Protein AF-A0A1H0K8A8-F1 (afdb_monomer)

Structure (mmCIF, N/CA/C/O backbone):
data_AF-A0A1H0K8A8-F1
#
_entry.id   AF-A0A1H0K8A8-F1
#
loop_
_atom_site.group_PDB
_atom_site.id
_atom_site.type_symbol
_atom_site.label_atom_id
_atom_site.label_alt_id
_atom_site.label_comp_id
_atom_site.label_asym_id
_atom_site.label_entity_id
_atom_site.label_seq_id
_atom_site.pdbx_PDB_ins_code
_atom_site.Cartn_x
_atom_site.Cartn_y
_atom_site.Cartn_z
_atom_site.occupancy
_atom_site.B_iso_or_equiv
_atom_site.auth_seq_id
_atom_site.auth_comp_id
_atom_site.auth_asym_id
_atom_site.auth_atom_id
_atom_site.pdbx_PDB_model_num
ATOM 1 N N . MET A 1 1 ? 16.962 25.405 0.469 1.00 41.06 1 MET A N 1
ATOM 2 C CA . MET A 1 1 ? 15.957 24.376 0.130 1.00 41.06 1 MET A CA 1
ATOM 3 C C . MET A 1 1 ? 16.095 23.281 1.175 1.00 41.06 1 MET A C 1
ATOM 5 O O . MET A 1 1 ? 17.089 22.571 1.152 1.00 41.06 1 MET A O 1
ATOM 9 N N . ILE A 1 2 ? 15.224 23.254 2.184 1.00 36.34 2 ILE A N 1
ATOM 10 C CA . ILE A 1 2 ? 15.309 22.265 3.270 1.00 36.34 2 ILE A CA 1
ATOM 11 C C . ILE A 1 2 ? 14.610 21.002 2.753 1.00 36.34 2 ILE A C 1
ATOM 13 O O . ILE A 1 2 ? 13.449 21.118 2.357 1.00 36.34 2 ILE A O 1
ATOM 17 N N . PRO A 1 3 ? 15.264 19.828 2.688 1.00 44.31 3 PRO A N 1
ATOM 18 C CA . PRO A 1 3 ? 14.548 18.597 2.398 1.00 44.31 3 PRO A CA 1
ATOM 19 C C . PRO A 1 3 ? 13.575 18.372 3.555 1.00 44.31 3 PRO A C 1
ATOM 21 O O . PRO A 1 3 ? 13.994 18.138 4.686 1.00 44.31 3 PRO A O 1
ATOM 24 N N . LEU A 1 4 ? 12.278 18.526 3.290 1.00 49.00 4 LEU A N 1
ATOM 25 C CA . LEU A 1 4 ? 11.245 18.135 4.238 1.00 49.00 4 LEU A CA 1
ATOM 26 C C . LEU A 1 4 ? 11.459 16.650 4.516 1.00 49.00 4 LEU A C 1
ATOM 28 O O . LEU A 1 4 ? 11.347 15.829 3.602 1.00 49.00 4 LEU A O 1
ATOM 32 N N . SER A 1 5 ? 11.831 16.322 5.753 1.00 53.00 5 SER A N 1
ATOM 33 C CA . SER A 1 5 ? 11.899 14.936 6.194 1.00 53.00 5 SER A CA 1
ATOM 34 C C . SER A 1 5 ? 10.569 14.269 5.841 1.00 53.00 5 SER A C 1
ATOM 36 O O . SER A 1 5 ? 9.517 14.826 6.173 1.00 53.00 5 SER A O 1
ATOM 38 N N . PRO A 1 6 ? 10.582 13.123 5.1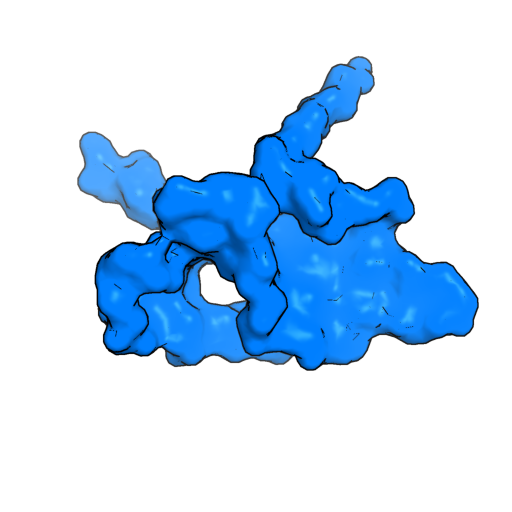39 1.00 57.38 6 PRO A N 1
ATOM 39 C CA . PRO A 1 6 ? 9.349 12.425 4.827 1.00 57.38 6 PRO A CA 1
ATOM 40 C C . PRO A 1 6 ? 8.618 12.102 6.137 1.00 57.38 6 PRO A C 1
ATOM 42 O O . PRO A 1 6 ? 9.276 11.859 7.156 1.00 57.38 6 PRO A O 1
ATOM 45 N N . PRO A 1 7 ? 7.273 12.106 6.144 1.00 59.31 7 PRO A N 1
ATOM 46 C CA . PRO A 1 7 ? 6.521 11.754 7.339 1.00 59.31 7 PRO A CA 1
ATOM 47 C C . PRO A 1 7 ? 6.968 10.372 7.833 1.00 59.31 7 PRO A C 1
ATOM 49 O O . PRO A 1 7 ? 7.317 9.501 7.032 1.00 59.31 7 PRO A O 1
ATOM 52 N N . LEU A 1 8 ? 6.971 10.184 9.155 1.00 60.56 8 LEU A N 1
ATOM 53 C CA . LEU A 1 8 ? 7.499 8.989 9.826 1.00 60.56 8 LEU A CA 1
ATOM 54 C C . LEU A 1 8 ? 7.080 7.643 9.196 1.00 60.56 8 LEU A C 1
ATOM 56 O O . LEU A 1 8 ? 7.939 6.765 9.134 1.00 60.56 8 LEU A O 1
ATOM 60 N N . PRO A 1 9 ? 5.859 7.458 8.652 1.00 66.06 9 PRO A N 1
ATOM 61 C CA . PRO A 1 9 ? 5.518 6.199 8.002 1.00 66.06 9 PRO A CA 1
ATOM 62 C C . PRO A 1 9 ? 6.212 6.004 6.650 1.00 66.06 9 PRO A C 1
ATOM 64 O O . PRO A 1 9 ? 6.615 4.894 6.320 1.00 66.06 9 PRO A O 1
ATOM 67 N N . ALA A 1 10 ? 6.413 7.075 5.877 1.00 63.19 10 ALA A N 1
ATOM 68 C CA . ALA A 1 10 ? 7.150 7.005 4.621 1.00 63.19 10 ALA A CA 1
ATOM 69 C C . ALA A 1 10 ? 8.626 6.683 4.879 1.00 63.19 10 ALA A C 1
ATOM 71 O O . ALA A 1 10 ? 9.173 5.814 4.211 1.00 63.19 10 ALA A O 1
ATOM 72 N N . ALA A 1 11 ? 9.251 7.298 5.887 1.00 69.56 11 ALA A N 1
ATOM 73 C CA . ALA A 1 11 ? 10.656 7.051 6.226 1.00 69.56 11 ALA A CA 1
ATOM 74 C C . ALA A 1 11 ? 10.969 5.572 6.540 1.00 69.56 11 ALA A C 1
ATOM 76 O O . ALA A 1 11 ? 12.082 5.120 6.288 1.00 69.56 11 ALA A O 1
ATOM 77 N N . LEU A 1 12 ? 9.993 4.809 7.050 1.00 70.88 12 LEU A N 1
ATOM 78 C CA . LEU A 1 12 ? 10.126 3.363 7.277 1.00 70.88 12 LEU A CA 1
ATOM 79 C C . LEU A 1 12 ? 10.087 2.540 5.979 1.00 70.88 12 LEU A C 1
ATOM 81 O O . LEU A 1 12 ? 10.573 1.411 5.948 1.00 70.88 12 LEU A O 1
ATOM 85 N N . LEU A 1 13 ? 9.491 3.087 4.920 1.00 78.12 13 LEU A N 1
ATOM 86 C CA . LEU A 1 13 ? 9.186 2.377 3.681 1.00 78.12 13 LEU A CA 1
ATOM 87 C C . LEU A 1 13 ? 10.132 2.721 2.523 1.00 78.12 13 LEU A C 1
ATOM 89 O O . LEU A 1 13 ? 10.325 1.889 1.637 1.00 78.12 13 LEU A O 1
ATOM 93 N N . VAL A 1 14 ? 10.698 3.932 2.496 1.00 83.12 14 VAL A N 1
ATOM 94 C CA . VAL A 1 14 ? 11.564 4.408 1.403 1.00 83.12 14 VAL A CA 1
ATOM 95 C C . VAL A 1 14 ? 13.048 4.334 1.745 1.00 83.12 14 VAL A C 1
ATOM 97 O O . VAL A 1 14 ? 13.505 4.840 2.766 1.00 83.12 14 VAL A O 1
ATOM 100 N N . ARG A 1 15 ? 13.824 3.763 0.823 1.00 81.75 15 ARG A N 1
ATOM 101 C CA . ARG A 1 15 ? 15.289 3.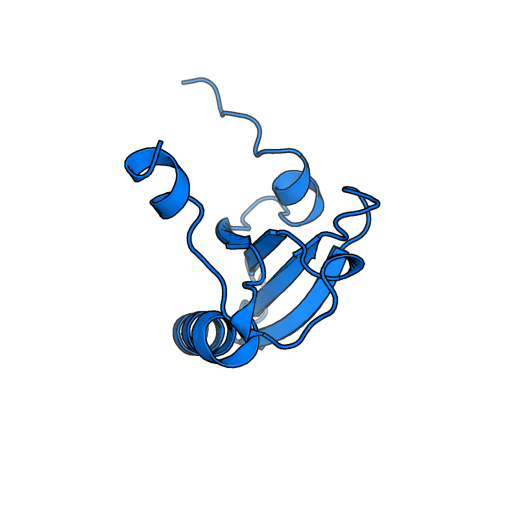846 0.782 1.00 81.75 15 ARG A CA 1
ATOM 102 C C . ARG A 1 15 ? 15.731 5.027 -0.095 1.00 81.75 15 ARG A C 1
ATOM 104 O O . ARG A 1 15 ? 14.926 5.549 -0.869 1.00 81.75 15 ARG A O 1
ATOM 111 N N . PRO A 1 16 ? 17.006 5.453 -0.037 1.00 80.69 16 PRO A N 1
ATOM 112 C CA . PRO A 1 16 ? 17.527 6.445 -0.973 1.00 80.69 16 PRO A CA 1
ATOM 113 C C . PRO A 1 16 ? 17.268 6.042 -2.433 1.00 80.69 16 PRO A C 1
ATOM 115 O O . PRO A 1 16 ? 17.640 4.949 -2.852 1.00 80.69 16 PRO A O 1
ATOM 118 N N . GLY A 1 17 ? 16.632 6.932 -3.198 1.00 79.56 17 GLY A N 1
ATOM 119 C CA . GLY A 1 17 ? 16.242 6.696 -4.594 1.00 79.56 17 GLY A CA 1
ATOM 120 C C . GLY A 1 17 ? 14.817 6.165 -4.776 1.00 79.56 17 GLY A C 1
ATOM 121 O O . GLY A 1 17 ? 14.259 6.310 -5.865 1.00 79.56 17 GLY A O 1
ATOM 122 N N . ASP A 1 18 ? 14.201 5.630 -3.722 1.00 86.50 18 ASP A N 1
ATOM 123 C CA . ASP A 1 18 ? 12.798 5.240 -3.756 1.00 86.50 18 ASP A CA 1
ATOM 124 C C . ASP A 1 18 ? 11.893 6.476 -3.776 1.00 86.50 18 ASP A C 1
ATOM 126 O O . ASP A 1 18 ? 12.262 7.587 -3.380 1.00 86.50 18 ASP A O 1
ATOM 130 N N . ARG A 1 19 ? 10.662 6.275 -4.233 1.00 84.75 19 ARG A N 1
ATOM 131 C CA . ARG A 1 19 ? 9.620 7.298 -4.225 1.00 84.75 19 ARG A CA 1
ATOM 132 C C . ARG A 1 19 ? 8.372 6.726 -3.570 1.00 84.75 19 ARG A C 1
ATOM 134 O O . ARG A 1 19 ? 7.960 5.624 -3.910 1.00 84.75 19 ARG A O 1
ATOM 141 N N . ALA A 1 20 ? 7.751 7.484 -2.676 1.00 86.88 20 ALA A N 1
ATOM 142 C CA . ALA A 1 20 ? 6.516 7.090 -2.008 1.00 86.88 20 ALA A CA 1
ATOM 143 C C . ALA A 1 20 ? 5.391 8.083 -2.281 1.00 86.88 20 ALA A C 1
ATOM 145 O O . ALA A 1 20 ? 5.626 9.274 -2.479 1.00 86.88 20 ALA A O 1
ATOM 146 N N . MET A 1 21 ? 4.166 7.575 -2.260 1.00 87.69 21 MET A N 1
ATOM 147 C CA . MET A 1 21 ? 2.945 8.348 -2.405 1.00 87.69 21 MET A CA 1
ATOM 148 C C . MET A 1 21 ? 1.905 7.814 -1.424 1.00 87.69 21 MET A C 1
ATOM 150 O O . MET A 1 21 ? 1.573 6.625 -1.448 1.00 87.69 21 MET A O 1
ATOM 154 N N . ARG A 1 22 ? 1.378 8.694 -0.573 1.00 90.31 22 ARG A N 1
ATOM 155 C CA . ARG A 1 22 ? 0.239 8.375 0.286 1.00 90.31 22 ARG A CA 1
ATOM 156 C C . ARG A 1 22 ? -0.987 8.160 -0.596 1.00 90.31 22 ARG A C 1
ATOM 158 O O . ARG A 1 22 ? -1.303 9.010 -1.422 1.00 90.31 22 ARG A O 1
ATOM 165 N N . MET A 1 23 ? -1.651 7.020 -0.438 1.00 90.69 23 MET A N 1
ATOM 166 C CA . MET A 1 23 ? -2.887 6.709 -1.160 1.00 90.69 23 MET A CA 1
ATOM 167 C C . MET A 1 23 ? -4.124 7.168 -0.381 1.00 90.69 23 MET A C 1
ATOM 169 O O . MET A 1 23 ? -5.124 7.491 -1.008 1.00 90.69 23 MET A O 1
ATOM 173 N N . GLY A 1 24 ? -4.056 7.193 0.955 1.00 92.06 24 GLY A N 1
ATOM 174 C CA . GLY A 1 24 ? -5.181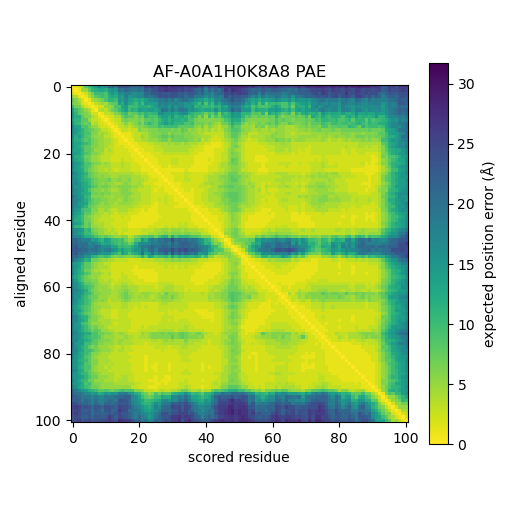 7.537 1.828 1.00 92.06 24 GLY A CA 1
ATOM 175 C C . GLY A 1 24 ? -5.417 6.480 2.903 1.00 92.06 24 GLY A C 1
ATOM 176 O O . GLY A 1 24 ? -4.487 5.765 3.273 1.00 92.06 24 GLY A O 1
ATOM 177 N N . MET A 1 25 ? -6.645 6.365 3.401 1.00 93.31 25 MET A N 1
ATOM 178 C CA . MET A 1 25 ? -7.025 5.384 4.428 1.00 93.31 25 MET A CA 1
ATOM 179 C C . MET A 1 25 ? -7.802 4.224 3.811 1.00 93.31 25 MET A C 1
ATOM 181 O O . MET A 1 25 ? -8.558 4.426 2.868 1.00 93.31 25 MET A O 1
ATOM 185 N N . VAL A 1 26 ? -7.657 3.005 4.341 1.00 95.06 26 VAL A N 1
ATOM 186 C CA . VAL A 1 26 ? -8.568 1.902 3.982 1.00 95.06 26 VAL A CA 1
ATOM 187 C C . VAL A 1 26 ? -10.006 2.305 4.327 1.00 95.06 26 VAL A C 1
ATOM 189 O O . VAL A 1 26 ? -10.335 2.465 5.504 1.00 95.06 26 VAL A O 1
ATOM 192 N N . GLY A 1 27 ? -10.862 2.420 3.314 1.00 92.12 27 GLY A N 1
ATOM 193 C CA . GLY A 1 27 ? -12.211 2.950 3.474 1.00 92.12 27 GLY A CA 1
ATOM 194 C C . GLY A 1 27 ? -13.201 1.972 4.088 1.00 92.12 27 GLY A C 1
ATOM 195 O O . GLY A 1 27 ? -12.965 0.758 4.199 1.00 92.12 27 GLY A O 1
ATOM 196 N N . ALA A 1 28 ? -14.365 2.495 4.471 1.00 89.38 28 ALA A N 1
ATOM 197 C CA . ALA A 1 28 ? -15.378 1.705 5.165 1.00 89.38 28 ALA A CA 1
ATOM 198 C C . ALA A 1 28 ? -15.981 0.598 4.297 1.00 89.38 28 ALA A C 1
ATOM 200 O O . ALA A 1 28 ? -16.264 -0.501 4.786 1.00 89.38 28 ALA A O 1
ATOM 201 N N . ALA A 1 29 ? -16.086 0.863 2.997 1.00 91.19 29 ALA A N 1
ATOM 202 C CA . ALA A 1 29 ? -16.591 -0.075 2.004 1.00 91.19 29 ALA A CA 1
ATOM 203 C C . ALA A 1 29 ? -15.652 -1.271 1.745 1.00 91.19 29 ALA A C 1
ATOM 205 O O . ALA A 1 29 ? -16.024 -2.191 1.021 1.00 91.19 29 ALA A O 1
ATOM 206 N N . SER A 1 30 ? -14.438 -1.285 2.312 1.00 92.50 30 SER A N 1
ATOM 207 C CA . SER A 1 30 ? -13.499 -2.412 2.181 1.00 92.50 30 SER A CA 1
ATOM 208 C C . SER A 1 30 ? -13.975 -3.690 2.881 1.00 92.50 30 SER A C 1
ATOM 210 O O . SER A 1 30 ? -13.394 -4.754 2.680 1.00 92.50 30 SER A O 1
ATOM 212 N N . GLY A 1 31 ? -14.979 -3.591 3.762 1.00 92.75 31 GLY A N 1
ATOM 213 C CA . GLY A 1 31 ? -15.437 -4.698 4.606 1.00 92.75 31 GLY A CA 1
ATOM 214 C C . GLY A 1 31 ? -14.472 -5.058 5.742 1.00 92.75 31 GLY A C 1
ATOM 215 O O . GLY A 1 31 ? -14.784 -5.927 6.554 1.00 92.75 31 GLY A O 1
ATOM 216 N N . ARG A 1 32 ? -13.315 -4.387 5.851 1.00 91.44 32 ARG A N 1
ATOM 217 C CA . ARG A 1 32 ? -12.364 -4.626 6.943 1.00 91.44 32 ARG A CA 1
ATOM 218 C C . ARG A 1 32 ? -12.886 -4.045 8.260 1.00 91.44 32 ARG A C 1
ATOM 220 O O . ARG A 1 32 ? -13.473 -2.955 8.244 1.00 91.44 32 ARG A O 1
ATOM 227 N N . PRO A 1 33 ? -12.649 -4.707 9.406 1.00 91.69 33 PRO A N 1
ATOM 228 C CA . PRO A 1 33 ? -12.908 -4.122 10.718 1.00 91.69 33 PRO A CA 1
ATOM 229 C C . PRO A 1 33 ? -12.155 -2.798 10.888 1.00 91.69 33 PRO A C 1
ATOM 231 O O . PRO A 1 33 ? -11.021 -2.682 10.437 1.00 91.69 33 PRO A O 1
ATOM 234 N N . MET A 1 34 ? -12.745 -1.816 11.581 1.00 87.12 34 MET A N 1
ATOM 235 C CA . MET A 1 34 ? -12.132 -0.488 11.792 1.00 87.12 34 MET A CA 1
ATOM 236 C C . MET A 1 34 ? -10.701 -0.571 12.343 1.00 87.12 34 MET A C 1
ATOM 238 O O . MET A 1 34 ? -9.819 0.157 11.908 1.00 87.12 34 MET A O 1
ATOM 242 N N . ARG A 1 35 ? -10.453 -1.526 13.242 1.00 88.56 35 ARG A N 1
ATOM 243 C CA . ARG A 1 35 ? -9.141 -1.779 13.853 1.00 88.56 35 ARG A CA 1
ATOM 244 C C . ARG A 1 35 ? -8.047 -2.229 12.873 1.00 88.56 35 ARG A C 1
ATOM 246 O O . ARG A 1 35 ? -6.890 -2.245 13.264 1.00 88.56 35 ARG A O 1
ATOM 253 N N . ASP A 1 36 ? -8.423 -2.597 11.649 1.00 89.00 36 ASP A N 1
ATOM 254 C CA . ASP A 1 36 ? -7.527 -3.038 10.578 1.00 89.00 36 ASP A CA 1
ATOM 255 C C . ASP A 1 36 ? -7.461 -1.995 9.436 1.00 89.00 36 ASP A C 1
ATOM 257 O O . ASP A 1 36 ? -6.781 -2.205 8.425 1.00 89.00 36 ASP A O 1
ATOM 261 N N . ARG A 1 37 ? -8.159 -0.854 9.576 1.00 92.12 37 ARG A N 1
ATOM 262 C CA . ARG A 1 37 ? -8.211 0.229 8.581 1.00 92.12 37 ARG A CA 1
ATOM 263 C C . ARG A 1 37 ? -7.070 1.216 8.789 1.00 92.12 37 ARG A C 1
ATOM 265 O O . ARG A 1 37 ? -7.207 2.242 9.444 1.00 92.12 37 ARG A O 1
ATOM 272 N N . GLY A 1 38 ? -5.920 0.842 8.251 1.00 92.56 38 GLY A N 1
ATOM 273 C CA . GLY A 1 38 ? -4.700 1.635 8.298 1.00 92.56 38 GLY A CA 1
ATOM 274 C C . GLY A 1 38 ? -4.536 2.601 7.130 1.00 92.56 38 GLY A C 1
ATOM 275 O O . GLY A 1 38 ? -5.252 2.523 6.128 1.00 92.56 38 GLY A O 1
ATOM 276 N N . GLU A 1 39 ? -3.537 3.468 7.245 1.00 93.19 39 GLU A N 1
ATOM 277 C CA . GLU A 1 39 ? -3.092 4.331 6.154 1.00 93.19 39 GLU A CA 1
ATOM 278 C C . GLU A 1 39 ? -2.340 3.517 5.097 1.00 93.19 39 GLU A C 1
ATOM 280 O O . GLU A 1 39 ? -1.517 2.659 5.421 1.00 93.19 39 GLU A O 1
ATOM 285 N N . VAL A 1 40 ? -2.620 3.789 3.825 1.00 93.44 40 VAL A N 1
ATOM 286 C CA . VAL A 1 40 ? -2.083 3.069 2.675 1.00 93.44 40 VAL A CA 1
ATOM 287 C C . VAL A 1 40 ? -1.072 3.929 1.927 1.00 93.44 40 VAL A C 1
ATOM 289 O O . VAL A 1 40 ? -1.341 5.079 1.575 1.00 93.44 40 VAL A O 1
ATOM 292 N N . TRP A 1 41 ? 0.075 3.335 1.615 1.00 93.00 41 TRP A N 1
ATOM 293 C CA . TRP A 1 41 ? 1.170 3.950 0.874 1.00 93.00 41 TRP A CA 1
ATOM 294 C C . TRP A 1 41 ? 1.545 3.106 -0.333 1.00 93.00 41 TRP A C 1
ATOM 296 O O . TRP A 1 41 ? 1.697 1.891 -0.237 1.00 93.00 41 TRP A O 1
ATOM 306 N N . LEU A 1 42 ? 1.746 3.765 -1.468 1.00 91.62 42 LEU A N 1
ATOM 307 C CA . LEU A 1 42 ? 2.360 3.175 -2.647 1.00 91.62 42 LEU A CA 1
ATOM 308 C C . LEU A 1 42 ? 3.827 3.592 -2.699 1.00 91.62 42 LEU A C 1
ATOM 310 O O . LEU A 1 42 ? 4.134 4.782 -2.657 1.00 91.62 42 LEU A O 1
ATOM 314 N N . VAL A 1 43 ? 4.726 2.624 -2.834 1.00 90.69 43 VAL A N 1
ATOM 315 C CA . VAL A 1 43 ? 6.170 2.856 -2.863 1.00 90.69 43 VAL A CA 1
ATOM 316 C C . VAL A 1 43 ? 6.762 2.246 -4.120 1.00 90.69 43 VAL A C 1
ATOM 318 O O . VAL A 1 43 ? 6.558 1.073 -4.419 1.00 90.69 43 VAL A O 1
ATOM 321 N N . TRP A 1 44 ? 7.485 3.067 -4.871 1.00 87.88 44 TRP A N 1
ATOM 322 C CA . TRP A 1 44 ? 8.261 2.679 -6.036 1.00 87.88 44 TRP A CA 1
ATOM 323 C C . TRP A 1 44 ? 9.713 2.554 -5.611 1.00 87.88 44 TRP A C 1
ATOM 325 O O . TRP A 1 44 ? 10.371 3.560 -5.331 1.00 87.88 44 TRP A O 1
ATOM 335 N N . HIS A 1 45 ? 10.199 1.321 -5.564 1.00 86.38 45 HIS A N 1
ATOM 336 C CA . HIS A 1 45 ? 11.583 1.070 -5.220 1.00 86.38 45 HIS A CA 1
ATOM 337 C C . HIS A 1 45 ? 12.463 1.263 -6.445 1.00 86.38 45 HIS A C 1
ATOM 339 O O . HIS A 1 45 ? 12.171 0.725 -7.522 1.00 86.38 45 HIS A O 1
ATOM 345 N N . ALA A 1 46 ? 13.550 2.013 -6.278 1.00 76.31 46 ALA A N 1
ATOM 346 C CA . ALA A 1 46 ? 14.579 2.114 -7.294 1.00 76.31 46 ALA A CA 1
ATOM 347 C C . ALA A 1 46 ? 15.218 0.730 -7.459 1.00 76.31 46 ALA A C 1
ATOM 349 O O . ALA A 1 46 ? 16.031 0.282 -6.650 1.00 76.31 46 ALA A O 1
ATOM 350 N N . GLY A 1 47 ? 14.805 0.010 -8.502 1.00 66.25 47 GLY A N 1
ATOM 351 C CA . GLY A 1 47 ? 15.483 -1.210 -8.908 1.00 66.25 47 GLY A CA 1
ATOM 352 C C . GLY A 1 47 ? 16.893 -0.836 -9.345 1.00 66.25 47 GLY A C 1
ATOM 353 O O . GLY A 1 47 ? 17.045 0.001 -10.226 1.00 66.25 47 GLY A O 1
ATOM 354 N N . GLY A 1 48 ? 17.916 -1.394 -8.696 1.00 64.12 48 GLY A N 1
ATOM 355 C CA . GLY A 1 48 ? 19.309 -1.224 -9.116 1.00 64.12 48 GLY A CA 1
ATOM 356 C C . GLY A 1 48 ? 19.557 -1.871 -10.488 1.00 64.12 48 GLY A C 1
ATOM 357 O O . GLY A 1 48 ? 19.102 -1.390 -11.515 1.00 64.12 48 GLY A O 1
ATOM 358 N N . ARG A 1 49 ? 20.268 -3.007 -10.535 1.00 53.19 49 ARG A N 1
ATOM 359 C CA . ARG A 1 49 ? 20.432 -3.805 -11.776 1.00 53.19 49 ARG A CA 1
ATOM 360 C C . ARG A 1 49 ? 19.208 -4.664 -12.145 1.00 53.19 49 ARG A C 1
ATOM 362 O O . ARG A 1 49 ? 19.232 -5.339 -13.167 1.00 53.19 49 ARG A O 1
ATOM 369 N N . ALA A 1 50 ? 18.167 -4.669 -11.316 1.00 56.78 50 ALA A N 1
ATOM 370 C CA . ALA A 1 50 ? 16.932 -5.423 -11.525 1.00 56.78 50 ALA A CA 1
ATOM 371 C C . ALA A 1 50 ? 15.773 -4.475 -11.859 1.00 56.78 50 ALA A C 1
ATOM 373 O O . ALA A 1 50 ? 15.804 -3.306 -11.475 1.00 56.78 50 ALA A O 1
ATOM 374 N N . ALA A 1 51 ? 14.740 -4.987 -12.535 1.00 65.38 51 ALA A N 1
ATOM 375 C CA . ALA A 1 51 ? 13.502 -4.246 -12.764 1.00 65.38 51 ALA A CA 1
ATOM 376 C C . ALA A 1 51 ? 12.942 -3.727 -11.425 1.00 65.38 51 ALA A C 1
ATOM 378 O O . ALA A 1 51 ? 12.861 -4.476 -10.449 1.00 65.38 51 ALA A O 1
ATOM 379 N N . GLY A 1 52 ? 12.604 -2.435 -11.368 1.00 81.88 52 GLY A N 1
ATOM 380 C CA . GLY A 1 52 ? 12.028 -1.818 -10.172 1.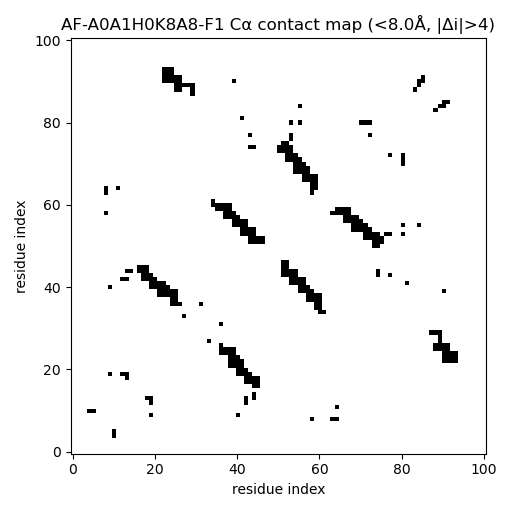00 81.88 52 GLY A CA 1
ATOM 381 C C . GLY A 1 52 ? 10.699 -2.464 -9.784 1.00 81.88 52 GLY A C 1
ATOM 382 O O . GLY A 1 52 ? 10.003 -3.021 -10.632 1.00 81.88 52 GLY A O 1
ATOM 383 N N . TRP A 1 53 ? 10.338 -2.362 -8.507 1.00 88.94 53 TRP A N 1
ATOM 384 C CA . TRP A 1 53 ? 9.089 -2.899 -7.960 1.00 88.94 53 TRP A CA 1
ATOM 385 C C . TRP A 1 53 ? 8.221 -1.779 -7.397 1.00 88.94 53 TRP A C 1
ATOM 387 O O . TRP A 1 53 ? 8.729 -0.791 -6.865 1.00 88.94 53 TRP A O 1
ATOM 397 N N . ALA A 1 54 ? 6.906 -1.947 -7.508 1.00 91.12 54 ALA A N 1
ATOM 398 C CA . ALA A 1 54 ? 5.920 -1.125 -6.829 1.00 91.12 54 ALA A CA 1
ATOM 399 C C . ALA A 1 54 ? 5.243 -1.954 -5.732 1.00 91.12 54 ALA A C 1
ATOM 401 O O . ALA A 1 54 ? 4.680 -3.019 -6.001 1.00 91.12 54 ALA A O 1
ATOM 402 N N . HIS A 1 55 ? 5.284 -1.456 -4.503 1.00 93.06 55 HIS A N 1
ATOM 403 C CA . HIS A 1 55 ? 4.680 -2.088 -3.338 1.00 93.06 55 HIS A CA 1
ATOM 404 C C . HIS A 1 55 ? 3.582 -1.215 -2.761 1.00 93.06 55 HIS A C 1
ATOM 406 O O . HIS A 1 55 ? 3.689 0.010 -2.741 1.00 93.06 55 HIS A O 1
ATOM 412 N N . LEU A 1 56 ? 2.529 -1.862 -2.279 1.00 93.69 56 LEU A N 1
ATOM 413 C CA . LEU A 1 56 ? 1.459 -1.214 -1.551 1.00 93.69 56 LEU A CA 1
ATOM 414 C C . LEU A 1 56 ? 1.490 -1.684 -0.104 1.00 93.69 56 LEU A C 1
ATOM 416 O O . LEU A 1 56 ? 1.296 -2.866 0.182 1.00 93.69 56 LEU A O 1
ATOM 420 N N . TYR A 1 57 ? 1.753 -0.741 0.786 1.00 94.00 57 TYR A N 1
ATOM 421 C CA . TYR A 1 57 ? 1.854 -0.963 2.214 1.00 94.00 57 TYR A CA 1
ATOM 422 C C . TYR A 1 57 ? 0.641 -0.383 2.924 1.00 94.00 57 TYR A C 1
ATOM 424 O O . TYR A 1 57 ? 0.135 0.666 2.533 1.00 94.00 57 TYR A O 1
ATOM 432 N N . ARG A 1 58 ? 0.211 -1.044 3.994 1.00 93.38 58 ARG A N 1
ATOM 433 C CA . ARG A 1 58 ? -0.739 -0.516 4.970 1.00 93.38 58 ARG A CA 1
ATOM 434 C C . ARG A 1 58 ? -0.058 -0.438 6.326 1.00 93.38 58 ARG A C 1
ATOM 436 O O . ARG A 1 58 ? 0.466 -1.441 6.801 1.00 93.38 58 ARG A O 1
ATOM 443 N N . ILE A 1 59 ? -0.087 0.725 6.954 1.00 90.88 59 ILE A N 1
ATOM 444 C CA . ILE A 1 59 ? 0.430 0.917 8.312 1.00 90.88 59 ILE A CA 1
ATOM 445 C C . ILE A 1 59 ? -0.594 0.373 9.303 1.00 90.88 59 ILE A C 1
ATOM 447 O O . ILE A 1 59 ? -1.792 0.592 9.126 1.00 90.88 59 ILE A O 1
ATOM 451 N N . ASP A 1 60 ? -0.151 -0.356 10.322 1.00 89.75 60 ASP A N 1
ATOM 452 C CA . ASP A 1 60 ? -1.049 -0.794 11.387 1.00 89.75 60 ASP A CA 1
ATOM 453 C C . ASP A 1 60 ? -1.588 0.446 12.131 1.00 89.75 60 ASP A C 1
ATOM 455 O O . ASP A 1 60 ? -0.803 1.242 12.651 1.00 89.75 60 ASP A O 1
ATOM 459 N N . PRO A 1 61 ? -2.917 0.657 12.196 1.00 88.38 61 PRO A N 1
ATOM 460 C CA . PRO A 1 61 ? -3.483 1.828 12.866 1.00 88.38 61 PRO A CA 1
ATOM 461 C C . PRO A 1 61 ? -3.242 1.837 14.387 1.00 88.38 61 PRO A C 1
ATOM 463 O O . PRO A 1 61 ? -3.449 2.863 15.029 1.00 88.38 61 PRO A O 1
ATOM 466 N N . ARG A 1 62 ? -2.829 0.711 14.982 1.00 88.56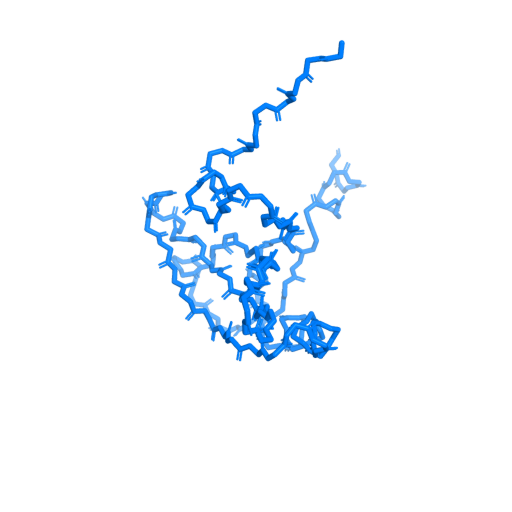 62 ARG A N 1
ATOM 467 C CA . ARG A 1 62 ? -2.507 0.582 16.413 1.00 88.56 62 ARG A CA 1
ATOM 468 C C . ARG A 1 62 ? -1.029 0.814 16.704 1.00 88.56 62 ARG A C 1
ATOM 470 O O . ARG A 1 62 ? -0.684 1.156 17.832 1.00 88.56 62 ARG A O 1
ATOM 477 N N . ASP A 1 63 ? -0.174 0.595 15.710 1.00 86.50 63 ASP A N 1
ATOM 478 C CA . ASP A 1 63 ? 1.273 0.736 15.811 1.00 86.50 63 ASP A CA 1
ATOM 479 C C . ASP A 1 63 ? 1.849 1.287 14.502 1.00 86.50 63 ASP A C 1
ATOM 481 O O . ASP A 1 63 ? 2.090 0.554 13.544 1.00 86.50 63 ASP A O 1
ATOM 485 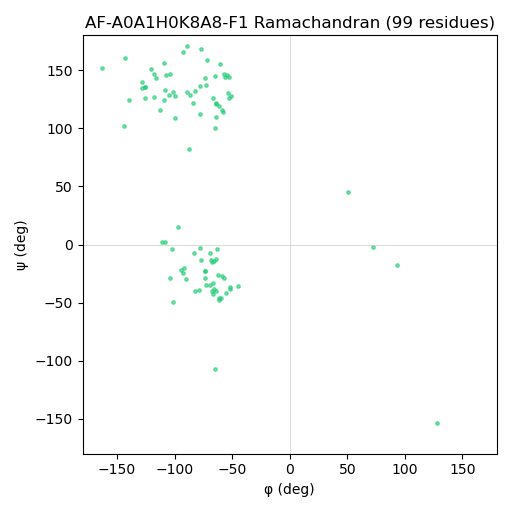N N . GLY A 1 64 ? 2.157 2.586 14.497 1.00 80.00 64 GLY A N 1
ATOM 486 C CA . GLY A 1 64 ? 2.712 3.282 13.333 1.00 80.00 64 GLY A CA 1
ATOM 487 C C . GLY A 1 64 ? 4.090 2.791 12.866 1.00 80.00 64 GLY A C 1
ATOM 488 O O . GLY A 1 64 ? 4.600 3.300 11.869 1.00 80.00 64 GLY A O 1
ATOM 489 N N . ARG A 1 65 ? 4.715 1.839 13.573 1.00 85.00 65 ARG A N 1
ATOM 490 C CA . ARG A 1 65 ? 5.966 1.178 13.162 1.00 85.00 65 ARG A CA 1
ATOM 491 C C . ARG A 1 65 ? 5.735 -0.130 12.416 1.00 85.00 65 ARG A C 1
ATOM 493 O O . ARG A 1 65 ? 6.618 -0.566 11.679 1.00 85.00 65 ARG A O 1
ATOM 500 N N . THR A 1 66 ? 4.574 -0.749 12.601 1.00 87.56 66 THR A N 1
ATOM 501 C CA . THR A 1 66 ? 4.223 -1.998 11.935 1.00 87.56 66 THR A CA 1
ATOM 502 C C . THR A 1 66 ? 3.604 -1.696 10.576 1.00 87.56 66 THR A C 1
ATOM 504 O O . THR A 1 66 ? 2.669 -0.906 10.449 1.00 87.56 66 THR A O 1
ATOM 507 N N . VAL A 1 67 ? 4.135 -2.338 9.535 1.00 90.25 67 VAL A N 1
ATOM 508 C CA . VAL A 1 67 ? 3.658 -2.189 8.158 1.00 90.25 67 VAL A CA 1
ATOM 509 C C . VAL A 1 67 ? 3.323 -3.550 7.566 1.00 90.25 67 VAL A C 1
ATOM 511 O O . VAL A 1 67 ? 4.073 -4.516 7.692 1.00 90.25 67 VAL A O 1
ATOM 514 N N . HIS A 1 68 ? 2.185 -3.624 6.891 1.00 91.44 68 HIS A N 1
ATOM 515 C CA . HIS A 1 68 ? 1.730 -4.802 6.173 1.00 91.44 68 HIS A CA 1
ATOM 516 C C . HIS A 1 68 ? 1.915 -4.584 4.678 1.00 91.44 68 HIS A C 1
ATOM 518 O O . HIS A 1 68 ? 1.452 -3.584 4.132 1.00 91.44 68 HIS A O 1
ATOM 524 N N . LEU A 1 69 ? 2.562 -5.530 4.000 1.00 93.12 69 LEU A N 1
ATOM 525 C CA . LEU A 1 69 ? 2.570 -5.565 2.542 1.00 93.12 69 LEU A CA 1
ATOM 526 C C . LEU A 1 69 ? 1.228 -6.126 2.063 1.00 93.12 69 LEU A C 1
ATOM 528 O O . LEU A 1 69 ? 0.942 -7.303 2.260 1.00 93.12 69 LEU A O 1
ATOM 532 N N . GLU A 1 70 ? 0.416 -5.289 1.428 1.00 95.12 70 GLU A N 1
ATOM 533 C CA . GLU A 1 70 ? -0.865 -5.707 0.850 1.00 95.12 70 GLU A CA 1
ATOM 534 C C . GLU A 1 70 ? -0.655 -6.345 -0.523 1.00 95.12 70 GLU A C 1
ATOM 536 O O . GLU A 1 70 ? -1.304 -7.335 -0.862 1.00 95.12 70 GLU A O 1
ATOM 541 N N . ARG A 1 71 ? 0.251 -5.774 -1.333 1.00 95.00 71 ARG A N 1
ATOM 542 C CA . ARG A 1 71 ? 0.541 -6.276 -2.680 1.00 95.00 71 ARG A CA 1
ATOM 543 C C . ARG A 1 71 ? 1.859 -5.748 -3.247 1.00 95.00 71 ARG A C 1
ATOM 545 O O . ARG A 1 71 ? 2.264 -4.625 -2.957 1.00 95.00 71 ARG A O 1
ATOM 552 N N . ALA A 1 72 ? 2.475 -6.543 -4.123 1.00 92.94 72 ALA A N 1
ATOM 553 C CA . ALA A 1 72 ? 3.668 -6.201 -4.892 1.00 92.94 72 ALA A CA 1
ATOM 554 C C . ALA A 1 72 ? 3.464 -6.473 -6.390 1.00 92.94 72 ALA A C 1
ATOM 556 O O . ALA A 1 72 ? 2.860 -7.484 -6.752 1.00 92.94 72 ALA A O 1
ATOM 557 N N . VAL A 1 73 ? 3.957 -5.581 -7.253 1.00 92.12 73 VAL A N 1
ATOM 558 C CA . VAL A 1 73 ? 3.951 -5.737 -8.721 1.00 92.12 73 VAL A CA 1
ATOM 559 C C . VAL A 1 73 ? 5.233 -5.159 -9.338 1.00 92.12 73 VAL A C 1
ATOM 561 O O . VAL A 1 73 ? 5.873 -4.311 -8.705 1.00 92.12 73 VAL A O 1
ATOM 564 N N . PRO A 1 74 ? 5.608 -5.544 -10.572 1.00 91.25 74 PRO A N 1
ATOM 565 C CA . PRO A 1 74 ? 6.644 -4.837 -11.319 1.00 91.25 74 PRO A CA 1
ATOM 566 C C . PRO A 1 74 ? 6.352 -3.332 -11.402 1.00 91.25 74 PRO A C 1
ATOM 568 O O . PRO A 1 74 ? 5.204 -2.911 -11.532 1.00 91.25 74 PRO A O 1
ATOM 571 N N . GLY A 1 75 ? 7.385 -2.492 -11.350 1.00 83.69 75 GLY A N 1
ATOM 572 C CA . GLY A 1 75 ? 7.240 -1.032 -11.307 1.00 83.69 75 GLY A CA 1
ATOM 573 C C . GLY A 1 75 ? 6.491 -0.439 -12.508 1.00 83.69 75 GLY A C 1
ATOM 574 O O . GLY A 1 75 ? 5.825 0.591 -12.373 1.00 83.69 75 GLY A O 1
ATOM 575 N N . THR A 1 76 ? 6.534 -1.116 -13.660 1.00 86.19 76 THR A N 1
ATOM 576 C CA . THR A 1 76 ? 5.758 -0.782 -14.867 1.00 86.19 76 THR A CA 1
ATOM 577 C C . THR A 1 76 ? 4.247 -0.868 -14.643 1.00 86.19 76 THR A C 1
ATOM 579 O O . THR A 1 76 ? 3.494 -0.113 -15.254 1.00 86.19 76 THR A O 1
ATOM 582 N N . ASP A 1 77 ? 3.800 -1.694 -13.694 1.00 89.44 77 ASP A N 1
ATOM 583 C CA . ASP A 1 77 ? 2.387 -1.973 -13.420 1.00 89.44 77 ASP A CA 1
ATOM 584 C C . ASP A 1 77 ? 1.824 -1.135 -12.263 1.00 89.44 77 ASP A C 1
ATOM 586 O O . AS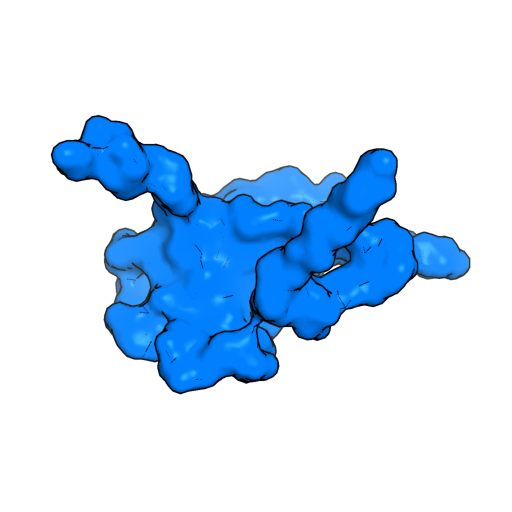P A 1 77 ? 0.732 -1.398 -11.751 1.00 89.44 77 ASP A O 1
ATOM 590 N N . ARG A 1 78 ? 2.527 -0.071 -11.852 1.00 86.19 78 ARG A N 1
ATOM 591 C CA . ARG A 1 78 ? 2.105 0.797 -10.737 1.00 86.19 78 ARG A CA 1
ATOM 592 C C . ARG A 1 78 ? 0.669 1.315 -10.862 1.00 86.19 78 ARG A C 1
ATOM 594 O O . ARG A 1 78 ? -0.027 1.436 -9.859 1.00 86.19 78 ARG A O 1
ATOM 601 N N . ALA A 1 79 ? 0.216 1.616 -12.079 1.00 88.69 79 ALA A N 1
ATOM 602 C CA . ALA A 1 79 ? -1.129 2.132 -12.317 1.00 88.69 79 ALA A CA 1
ATOM 603 C C . ALA A 1 79 ? -2.198 1.061 -12.051 1.00 88.69 79 ALA A C 1
ATOM 605 O O . ALA A 1 79 ? -3.277 1.369 -11.549 1.00 88.69 79 ALA A O 1
ATOM 606 N N . ALA A 1 80 ? -1.892 -0.206 -12.346 1.00 90.56 80 ALA A N 1
ATOM 607 C CA . ALA A 1 80 ? -2.763 -1.323 -12.006 1.00 90.56 80 ALA A CA 1
ATOM 608 C C . ALA A 1 80 ? -2.830 -1.528 -10.488 1.00 90.56 80 ALA A C 1
ATOM 610 O O . ALA A 1 80 ? -3.914 -1.742 -9.951 1.00 90.56 80 ALA A O 1
ATOM 611 N N . LEU A 1 81 ? -1.700 -1.379 -9.788 1.00 91.69 81 LEU A N 1
ATOM 612 C CA . LEU A 1 81 ? -1.658 -1.456 -8.327 1.00 91.69 81 LEU A CA 1
ATOM 613 C C . LEU A 1 81 ? -2.463 -0.327 -7.657 1.00 91.69 81 LEU A C 1
ATOM 615 O O . LEU A 1 81 ? -3.198 -0.585 -6.706 1.00 91.69 81 LEU A O 1
ATOM 619 N N . GLN A 1 82 ? -2.398 0.899 -8.189 1.00 92.06 82 GLN A N 1
ATOM 620 C CA . GLN A 1 82 ? -3.228 2.022 -7.729 1.00 92.06 82 GLN A CA 1
ATOM 621 C C . GLN A 1 82 ? -4.726 1.755 -7.903 1.00 92.06 82 GLN A C 1
ATOM 623 O O . GLN A 1 82 ? -5.497 2.003 -6.977 1.00 92.06 82 GLN A O 1
ATOM 628 N N . ARG A 1 83 ? -5.145 1.247 -9.071 1.00 93.69 83 ARG A N 1
ATOM 629 C CA . ARG A 1 83 ? -6.552 0.884 -9.314 1.00 93.69 83 ARG A CA 1
ATOM 630 C C . ARG A 1 83 ? -7.014 -0.204 -8.356 1.00 93.69 83 ARG A C 1
ATOM 632 O O . ARG A 1 83 ? -8.011 -0.022 -7.672 1.00 93.69 83 ARG A O 1
ATOM 639 N N . TRP A 1 84 ? -6.223 -1.266 -8.212 1.00 94.62 84 TRP A N 1
ATOM 640 C CA . TRP A 1 84 ? -6.530 -2.346 -7.280 1.00 94.62 84 TRP A CA 1
ATOM 641 C C . TRP A 1 84 ? -6.733 -1.843 -5.846 1.00 94.62 84 TRP A C 1
ATOM 643 O O . TRP A 1 84 ? -7.664 -2.279 -5.175 1.00 94.62 84 TRP A O 1
ATOM 653 N N . ALA A 1 85 ? -5.908 -0.902 -5.379 1.00 94.31 85 ALA A N 1
ATOM 654 C CA . ALA A 1 85 ? -6.065 -0.315 -4.051 1.00 94.31 85 ALA A CA 1
ATOM 655 C C . ALA A 1 85 ? -7.431 0.366 -3.883 1.00 94.31 85 ALA A C 1
ATO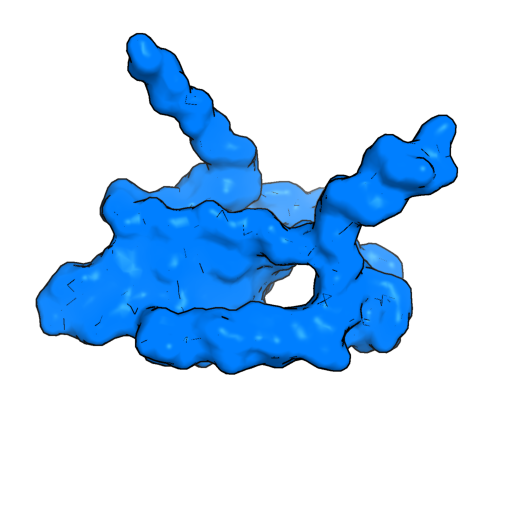M 657 O O . ALA A 1 85 ? -8.121 0.142 -2.892 1.00 94.31 85 ALA A O 1
ATOM 658 N N . ARG A 1 86 ? -7.846 1.164 -4.872 1.00 93.75 86 ARG A N 1
ATOM 659 C CA . ARG A 1 86 ? -9.148 1.844 -4.864 1.00 93.75 86 ARG A CA 1
ATOM 660 C C . ARG A 1 86 ? -10.309 0.857 -4.944 1.00 93.75 86 ARG A C 1
ATOM 662 O O . ARG A 1 86 ? -11.302 1.039 -4.252 1.00 93.75 86 ARG A O 1
ATOM 669 N N . ASP A 1 87 ? -10.168 -0.210 -5.721 1.00 93.81 87 ASP A N 1
ATOM 670 C CA . ASP A 1 87 ? -11.252 -1.168 -5.943 1.00 93.81 87 ASP A CA 1
ATOM 671 C C . ASP A 1 87 ? -11.423 -2.145 -4.770 1.00 93.81 87 ASP A C 1
ATOM 673 O O . ASP A 1 87 ? -12.547 -2.474 -4.390 1.00 93.81 87 ASP A O 1
ATOM 677 N N . VAL A 1 88 ? -10.313 -2.599 -4.177 1.00 94.62 88 VAL A N 1
ATOM 678 C CA . VAL A 1 88 ? -10.307 -3.664 -3.160 1.00 94.62 88 VAL A CA 1
ATOM 679 C C . VAL A 1 88 ? -10.181 -3.115 -1.748 1.00 94.62 88 VAL A C 1
ATOM 681 O O . VAL A 1 88 ? -10.974 -3.469 -0.879 1.00 94.62 88 VAL A O 1
ATOM 684 N N . LEU A 1 89 ? -9.212 -2.232 -1.502 1.00 94.19 89 LEU A N 1
ATOM 685 C CA . LEU A 1 89 ? -9.045 -1.611 -0.184 1.00 94.19 89 LEU A CA 1
ATOM 686 C C . LEU A 1 89 ? -9.965 -0.408 0.013 1.00 94.19 89 LEU A C 1
ATOM 688 O O . LEU A 1 89 ? -10.026 0.114 1.124 1.00 94.19 89 LEU A O 1
ATOM 692 N N . ARG A 1 90 ? -10.669 0.021 -1.045 1.00 94.69 90 ARG A N 1
ATOM 693 C CA . ARG A 1 90 ? -11.569 1.179 -1.022 1.00 94.69 90 ARG A CA 1
ATOM 694 C C . ARG A 1 90 ? -10.872 2.394 -0.434 1.00 94.69 90 ARG A C 1
ATOM 696 O O . ARG A 1 90 ? -11.413 3.029 0.455 1.00 94.69 90 ARG A O 1
ATOM 703 N N . VAL A 1 91 ? -9.631 2.640 -0.861 1.00 91.38 91 VAL A N 1
ATOM 704 C CA . VAL A 1 91 ? -8.830 3.713 -0.270 1.00 91.38 91 VAL A CA 1
ATOM 705 C C . VAL A 1 91 ? -9.526 5.055 -0.499 1.00 91.38 91 VAL A C 1
ATOM 707 O O . VAL A 1 91 ? -9.741 5.442 -1.647 1.00 91.38 91 VAL A O 1
ATOM 710 N N . GLU A 1 92 ? -9.875 5.726 0.593 1.00 87.00 92 GLU A N 1
ATOM 711 C CA . GLU A 1 92 ? -10.485 7.056 0.618 1.00 87.00 92 GLU A CA 1
ATOM 712 C C . GLU A 1 92 ? -9.354 8.095 0.664 1.00 87.00 92 GLU A C 1
ATOM 714 O O . GLU A 1 92 ? -8.396 7.936 1.432 1.00 87.00 92 GLU A O 1
ATOM 719 N N . ASN A 1 93 ? -9.406 9.114 -0.206 1.00 68.00 93 ASN A N 1
ATOM 720 C CA . ASN A 1 93 ? -8.331 10.101 -0.296 1.00 68.00 93 ASN A CA 1
ATOM 721 C C . ASN A 1 93 ? -8.236 10.896 1.006 1.00 68.00 93 ASN A C 1
ATOM 723 O O . ASN A 1 93 ? -9.235 11.262 1.614 1.00 68.00 93 ASN A O 1
ATOM 727 N N . ALA A 1 94 ? -7.013 11.260 1.375 1.00 54.12 94 ALA A N 1
ATOM 728 C CA . ALA A 1 94 ? -6.768 12.113 2.529 1.00 54.12 94 ALA A CA 1
ATOM 729 C C . ALA A 1 94 ? -7.242 13.572 2.368 1.00 54.12 94 ALA A C 1
ATOM 731 O O . ALA A 1 94 ? -7.240 14.311 3.346 1.00 54.12 94 ALA A O 1
ATOM 732 N N . GLU A 1 95 ? -7.577 14.001 1.149 1.00 46.19 95 GLU A N 1
ATOM 733 C CA . GLU A 1 95 ? -7.977 15.382 0.844 1.00 46.19 95 GLU A CA 1
ATOM 734 C C . GLU A 1 95 ? -9.497 15.597 0.937 1.00 46.19 95 GLU A C 1
ATOM 736 O O . GLU A 1 95 ? -9.930 16.725 1.157 1.00 46.19 95 GLU A O 1
ATOM 741 N N . ASP A 1 96 ? -10.307 14.534 0.853 1.00 42.62 96 ASP A N 1
ATOM 742 C CA . ASP A 1 96 ? -11.774 14.647 0.844 1.00 42.62 96 ASP A CA 1
ATOM 743 C C . ASP A 1 96 ? -12.359 14.987 2.237 1.00 42.62 96 ASP A C 1
ATOM 745 O O . ASP A 1 96 ? -13.429 15.585 2.325 1.00 42.62 96 ASP A O 1
ATOM 749 N N . GLU A 1 97 ? -11.643 14.704 3.337 1.00 37.72 97 GLU A N 1
ATOM 750 C CA . GLU A 1 97 ? -12.044 15.127 4.695 1.00 37.72 97 GLU A CA 1
ATOM 751 C C . GLU A 1 97 ? -11.834 16.630 4.948 1.00 37.72 97 GLU A C 1
ATOM 753 O O . GLU A 1 97 ? -12.573 17.229 5.725 1.00 37.72 97 GLU A O 1
ATOM 758 N N . ALA A 1 98 ? -10.865 17.270 4.283 1.00 36.53 98 ALA A N 1
ATOM 759 C CA . ALA A 1 98 ? -10.540 18.681 4.520 1.00 36.53 98 ALA A CA 1
ATOM 760 C C . ALA A 1 98 ? -11.534 19.663 3.869 1.00 36.53 98 ALA A C 1
ATOM 762 O O . ALA A 1 98 ? -11.514 20.847 4.192 1.00 36.53 98 ALA A O 1
ATOM 763 N N . LEU A 1 99 ? -12.388 19.189 2.956 1.00 35.72 99 LEU A N 1
ATOM 764 C CA . LEU A 1 99 ? -13.407 20.006 2.285 1.00 35.72 99 LEU A CA 1
ATOM 765 C C . LEU A 1 99 ? -14.822 19.804 2.865 1.00 35.72 99 LEU A C 1
ATOM 767 O O . LEU A 1 99 ? -15.761 20.464 2.423 1.00 35.72 99 LEU A O 1
ATOM 771 N N . ALA A 1 100 ? -14.982 18.879 3.817 1.00 39.84 100 ALA A N 1
ATOM 772 C CA . ALA A 1 100 ? -16.266 18.513 4.420 1.00 39.84 100 ALA A CA 1
ATOM 773 C C . ALA A 1 100 ? -16.434 18.993 5.880 1.00 39.84 100 ALA A C 1
ATOM 775 O O . ALA A 1 100 ? -17.471 18.711 6.486 1.00 39.84 100 ALA A O 1
ATOM 776 N N . ALA A 1 101 ? -15.445 19.708 6.432 1.00 41.72 101 ALA A N 1
ATOM 777 C CA . ALA A 1 101 ? -15.434 20.296 7.777 1.00 41.72 101 ALA A CA 1
ATOM 778 C C . ALA A 1 101 ? -15.248 21.819 7.706 1.00 41.72 101 ALA A C 1
ATOM 780 O O . ALA A 1 101 ? -15.837 22.513 8.565 1.00 41.72 101 ALA A O 1
#

Sequence (101 aa):
MIPLSPPLPAALLVRPGDRAMRMGMVGAASGRPMRDRGEVWLVWHAGGRAAGWAHLYRIDPRDGRTVHLERAVPGTDRAALQRWARDVLRVENAEDEALAA

Foldseek 3Di:
DDPDDPPPLVVLVDDVPKDKDWQAWQDPVLVDDPQATFTKMWIWHDDDVDFIKIWIWGARPVDSNDIDTPDIDGNVCSVVVSVCCCVNSVGDDPVVVVVVD

pLDDT: 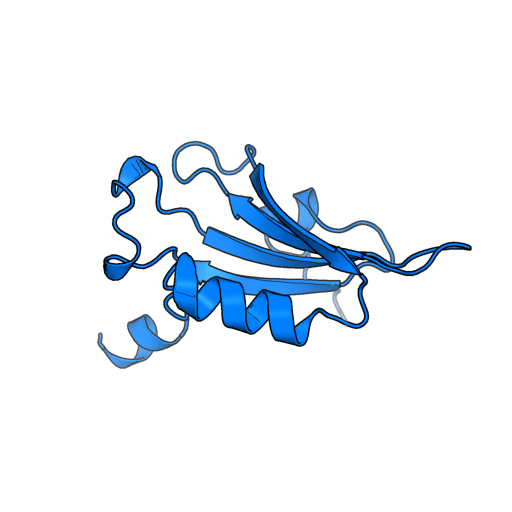mean 80.27, std 17.47, range [35.72, 95.12]

Mean predicted aligned error: 7.55 Å

Nearest PDB structures (foldseek):
  6zrc-assembly1_A  TM=7.092E-01  e=1.431E+00  Homo sapiens
  8i02-assembly1_C  TM=5.472E-01  e=4.906E+00  Schizosaccharomyces pombe
  5j6o-assembly1_A-2  TM=5.329E-01  e=5.901E+00  Brevibacillus brevis NBRC 100599
  5hqw-assembly1_B  TM=5.195E-01  e=6.675E+00  Brevibacillus brevis NBRC 100599

Radius of gyration: 14.02 Å; Cα contacts (8 Å, |Δi|>4): 180; chains: 1; bounding box: 37×31×31 Å

Secondary structure (DSSP, 8-state):
----PPPHHHHHHPPTT-EEEEEEEE-GGG---GGG--EEEEEEE--SSS--EEEEEEEETTEEEEEEEEEEEEGGGHHHHHHHIIIII-EEPTTTTTT--

Organism: NCBI:txid1166073

Solvent-accessible surface area (backbone atoms only — not comparable to full-atom values): 5836 Å² total; per-residue (Å²): 136,80,81,75,76,64,58,73,63,52,56,78,74,50,55,97,77,33,48,76,44,82,56,20,33,42,26,79,87,37,74,61,58,74,83,70,44,13,49,30,33,41,34,38,44,62,39,76,101,49,85,29,37,23,36,33,35,31,32,38,67,88,39,77,86,45,72,41,81,77,48,76,44,54,41,91,47,42,68,59,55,53,50,48,38,46,73,57,40,26,42,39,56,73,64,65,62,74,78,75,116